Protein AF-A0A932ZTG2-F1 (afdb_monomer_lite)

Secondary structure (DSSP, 8-state):
-HHHHHHHHHTT---EEEE-TTTS-HHHHHHSSEEEEHHHHHS-S-------TTS-HHHHHHHHHHHHHHHHHHHTT-SSEEHHHHHHHHHHH-TT--GGGGT-SSHHHHHHHHHHTTSEEEEE-TTT--EEEEEES-------------PPP-----------------------------

Sequence (182 aa):
FSPLVSKLKENGKHVIGLGMKDSTSELLVSNCDEFIFYEDLEAPEAAHPRISSDLPKQKREAFGLLLDSLDALQRENVGILWSSIVKETMKRKRPSFTERGHGYRTFSDLLEDAQRGGLVSLRKDERSGSYIVTGLGGGRANGEGGNGREAPAVPPVHSAPAARRRSRRKASVKSKASAPEE

Structure (mmCIF, N/CA/C/O backbone):
data_AF-A0A932ZTG2-F1
#
_entry.id   AF-A0A932ZTG2-F1
#
loop_
_atom_site.group_PDB
_atom_site.id
_atom_site.type_symbol
_atom_site.label_atom_id
_atom_site.label_alt_id
_atom_site.label_comp_id
_atom_site.label_asym_id
_atom_site.label_entity_id
_atom_site.label_seq_id
_atom_site.pdbx_PDB_ins_code
_atom_site.Cartn_x
_atom_site.Cartn_y
_atom_site.Cartn_z
_atom_site.occupancy
_atom_site.B_iso_or_equiv
_atom_site.auth_seq_id
_atom_site.auth_comp_id
_atom_site.auth_asym_id
_atom_site.auth_atom_id
_atom_site.pdbx_PDB_model_num
ATOM 1 N N . PHE A 1 1 ? -19.433 8.177 23.770 1.00 74.81 1 PHE A N 1
ATOM 2 C CA . PHE A 1 1 ? -19.325 7.667 22.386 1.00 74.81 1 PHE A CA 1
ATOM 3 C C . PHE A 1 1 ? -19.338 6.138 22.335 1.00 74.81 1 PHE A C 1
ATOM 5 O O . PHE A 1 1 ? -20.079 5.599 21.524 1.00 74.81 1 PHE A O 1
ATOM 12 N N . SER A 1 2 ? -18.633 5.428 23.226 1.00 83.94 2 SER A N 1
ATOM 13 C CA . SER A 1 2 ? -18.585 3.954 23.226 1.00 83.94 2 SER A CA 1
ATOM 14 C C . SER A 1 2 ? -19.956 3.259 23.286 1.00 83.94 2 SER A C 1
ATOM 16 O O . SER A 1 2 ? -20.176 2.380 22.460 1.00 83.94 2 SER A O 1
ATOM 18 N N . PRO A 1 3 ? -20.926 3.684 24.128 1.00 88.06 3 PRO A N 1
ATOM 19 C CA . PRO A 1 3 ? -22.253 3.054 24.158 1.00 88.06 3 PRO A CA 1
ATOM 20 C C . PRO A 1 3 ? -23.037 3.204 22.846 1.00 88.06 3 PRO A C 1
ATOM 22 O O . PRO A 1 3 ? -23.764 2.299 22.452 1.00 88.06 3 PRO A O 1
ATOM 25 N N . LEU A 1 4 ? -22.863 4.332 22.148 1.00 89.69 4 LEU A N 1
ATOM 26 C CA . LEU A 1 4 ? -23.515 4.592 20.862 1.00 89.69 4 LEU A CA 1
ATOM 27 C C . LEU A 1 4 ? -22.953 3.669 19.777 1.00 89.69 4 LEU A C 1
ATOM 29 O O . LEU A 1 4 ? -23.712 3.012 19.073 1.00 89.69 4 LEU A O 1
ATOM 33 N N . VAL A 1 5 ? -21.624 3.596 19.677 1.00 89.81 5 VAL A N 1
ATOM 34 C CA . VAL A 1 5 ? -20.932 2.749 18.698 1.00 89.81 5 VAL A CA 1
ATOM 35 C C . VAL A 1 5 ? -21.247 1.275 18.943 1.00 89.81 5 VAL A C 1
ATOM 37 O O . VAL A 1 5 ? -21.619 0.573 18.009 1.00 89.81 5 VAL A O 1
ATOM 40 N N . SER A 1 6 ? -21.205 0.821 20.199 1.00 89.31 6 SER A N 1
ATOM 41 C CA . SER A 1 6 ? -21.585 -0.549 20.557 1.00 89.31 6 SER A CA 1
ATOM 42 C C . SER A 1 6 ? -23.023 -0.865 20.144 1.00 89.31 6 SER A C 1
ATOM 44 O O . SER A 1 6 ? -23.268 -1.910 19.547 1.00 89.31 6 SER A O 1
ATOM 46 N N . LYS A 1 7 ? -23.966 0.062 20.356 1.00 91.56 7 LYS A N 1
ATOM 47 C CA . LYS A 1 7 ? -25.362 -0.136 19.948 1.00 91.56 7 LYS A CA 1
ATOM 48 C C . LYS A 1 7 ? -25.543 -0.180 18.429 1.00 91.56 7 LYS A C 1
ATOM 50 O O . LYS A 1 7 ? -26.354 -0.954 17.928 1.00 91.56 7 LYS A O 1
ATOM 55 N N . LEU A 1 8 ? -24.794 0.633 17.685 1.00 92.69 8 LEU A N 1
ATOM 56 C CA . LEU A 1 8 ? -24.798 0.599 16.221 1.00 92.69 8 LEU A CA 1
ATOM 57 C C . LEU A 1 8 ? -24.271 -0.744 15.697 1.00 92.69 8 LEU A C 1
ATOM 59 O O . LEU A 1 8 ? -24.901 -1.337 14.820 1.00 92.69 8 LEU A O 1
ATOM 63 N N . LYS A 1 9 ? -23.193 -1.260 16.293 1.00 88.69 9 LYS A N 1
ATOM 64 C CA . LYS A 1 9 ? -22.608 -2.563 15.945 1.00 88.69 9 LYS A CA 1
ATOM 65 C C . LYS A 1 9 ? -23.538 -3.729 16.275 1.00 88.69 9 LYS A C 1
ATOM 67 O O . LYS A 1 9 ? -23.714 -4.614 15.444 1.00 88.69 9 LYS A O 1
ATOM 72 N N . GLU A 1 10 ? -24.203 -3.699 17.432 1.00 91.69 10 GLU A N 1
ATOM 73 C CA . GLU A 1 10 ? -25.237 -4.682 17.802 1.00 91.69 10 GLU A CA 1
ATOM 74 C C . GLU A 1 10 ? -26.396 -4.727 16.795 1.00 91.69 10 GLU A C 1
ATOM 76 O O . GLU A 1 10 ? -26.956 -5.788 16.538 1.00 91.69 10 GLU A O 1
ATOM 81 N N . ASN A 1 11 ? -26.726 -3.590 16.180 1.00 93.94 11 ASN A N 1
ATOM 82 C CA . ASN A 1 11 ? -27.746 -3.491 15.134 1.00 93.94 11 ASN A CA 1
ATOM 83 C C . ASN A 1 11 ? -27.218 -3.850 13.729 1.00 93.94 11 ASN A C 1
ATOM 85 O O . ASN A 1 11 ? -27.886 -3.570 12.729 1.00 93.94 11 ASN A O 1
ATOM 89 N N . GLY A 1 12 ? -26.010 -4.413 13.631 1.00 90.25 12 GLY A N 1
ATOM 90 C CA . GLY A 1 12 ? -25.377 -4.794 12.369 1.00 90.25 12 GLY A CA 1
ATOM 91 C C . GLY A 1 12 ? -24.994 -3.607 11.483 1.00 90.25 12 GLY A C 1
ATOM 92 O O . GLY A 1 12 ? -24.935 -3.751 10.262 1.00 90.25 12 GLY A O 1
ATOM 93 N N . LYS A 1 13 ? -24.790 -2.413 12.056 1.00 92.62 13 LYS A N 1
ATOM 94 C CA . LYS A 1 13 ? -24.306 -1.244 11.310 1.00 92.62 13 LYS A CA 1
ATOM 95 C C . LYS A 1 13 ? -22.783 -1.206 11.330 1.00 92.62 13 LYS A C 1
ATOM 97 O O . LYS A 1 13 ? -22.177 -1.385 12.380 1.00 92.62 13 LYS A O 1
ATOM 102 N N . HIS A 1 14 ? -22.200 -0.925 10.168 1.00 91.62 14 HIS A N 1
ATOM 103 C CA . HIS A 1 14 ? -20.773 -0.659 10.017 1.00 91.62 14 HIS A CA 1
ATOM 104 C C . HIS A 1 14 ? -20.489 0.775 10.477 1.00 91.62 14 HIS A C 1
ATOM 106 O O . HIS A 1 14 ? -21.093 1.718 9.955 1.00 91.62 14 HIS A O 1
ATOM 112 N N . VAL A 1 15 ? -19.601 0.948 11.455 1.00 91.44 15 VAL A N 1
ATOM 113 C CA . VAL A 1 15 ? -19.260 2.257 12.024 1.00 91.44 15 VAL A CA 1
ATOM 114 C C . VAL A 1 15 ? -17.888 2.717 11.534 1.00 91.44 15 VAL A C 1
ATOM 116 O O . VAL A 1 15 ? -16.866 2.143 11.908 1.00 91.44 15 VAL A O 1
ATOM 119 N N . ILE A 1 16 ? -17.879 3.793 10.744 1.00 91.44 16 ILE A N 1
ATOM 120 C CA . ILE A 1 16 ? -16.665 4.470 10.270 1.00 91.44 16 ILE A CA 1
ATOM 121 C C . ILE A 1 16 ? -16.475 5.757 11.082 1.00 91.44 16 ILE A C 1
ATOM 123 O O . ILE A 1 16 ? -17.363 6.612 11.112 1.00 91.44 16 ILE A O 1
ATOM 127 N N . GLY A 1 17 ? -15.337 5.884 11.760 1.00 90.06 17 GLY A N 1
ATOM 128 C CA . GLY A 1 17 ? -14.943 7.080 12.503 1.00 90.06 17 GLY A CA 1
ATOM 129 C C . GLY A 1 17 ? -14.042 8.002 11.681 1.00 90.06 17 GLY A C 1
ATOM 130 O O . GLY A 1 17 ? -13.194 7.537 10.925 1.00 90.06 17 GLY A O 1
ATOM 131 N N . LEU A 1 18 ? -14.223 9.310 11.852 1.00 90.19 18 LEU A N 1
ATOM 132 C CA . LEU A 1 18 ? -13.398 10.357 11.247 1.00 90.19 18 LEU A CA 1
ATOM 133 C C . LEU A 1 18 ? -12.916 11.301 12.352 1.00 90.19 18 LEU A C 1
ATOM 135 O O . LEU A 1 18 ? -13.722 11.721 13.186 1.00 90.19 18 LEU A O 1
ATOM 139 N N . GLY A 1 19 ? -11.628 11.639 12.380 1.00 90.81 19 GLY A N 1
ATOM 140 C CA . GLY A 1 19 ? -11.067 12.511 13.417 1.00 90.81 19 GLY A CA 1
ATOM 141 C C . GLY A 1 19 ? -9.614 12.901 13.170 1.00 90.81 19 GLY A C 1
ATOM 142 O O . GLY A 1 19 ? -9.008 12.463 12.205 1.00 90.81 19 GLY A O 1
ATOM 143 N N . MET A 1 20 ? -9.048 13.747 14.027 1.00 88.81 20 MET A N 1
ATOM 144 C CA . MET A 1 20 ? -7.612 14.082 13.997 1.00 88.81 20 MET A CA 1
ATOM 145 C C . MET A 1 20 ? -6.838 13.145 14.929 1.00 88.81 20 MET A C 1
ATOM 147 O O . MET A 1 20 ? -7.394 12.755 15.965 1.00 88.81 20 MET A O 1
ATOM 151 N N . LYS A 1 21 ? -5.585 12.791 14.611 1.00 85.31 21 LYS A N 1
ATOM 152 C CA . LYS A 1 21 ? -4.773 11.871 15.445 1.00 85.31 21 LYS A CA 1
ATOM 153 C C . LYS A 1 21 ? -4.586 12.395 16.864 1.00 85.31 21 LYS A C 1
ATOM 155 O O . LYS A 1 21 ? -4.794 11.656 17.820 1.00 85.31 21 LYS A O 1
ATOM 160 N N . ASP A 1 22 ? -4.314 13.688 16.998 1.00 86.62 22 ASP A N 1
ATOM 161 C CA . ASP A 1 22 ? -4.022 14.309 18.296 1.00 86.62 22 ASP A CA 1
ATOM 162 C C . ASP A 1 22 ? -5.280 14.627 19.120 1.00 86.62 22 ASP A C 1
ATOM 164 O O . ASP A 1 22 ? -5.201 14.861 20.324 1.00 86.62 22 ASP A O 1
ATOM 168 N N . SER A 1 23 ? -6.457 14.655 18.485 1.00 88.50 23 SER A N 1
ATOM 169 C CA . SER A 1 23 ? -7.723 15.049 19.130 1.00 88.50 23 SER A CA 1
ATOM 170 C C . SER A 1 23 ? -8.708 13.897 19.336 1.00 88.50 23 SER A C 1
ATOM 172 O O . SER A 1 23 ? -9.797 14.109 19.870 1.00 88.50 23 SER A O 1
ATOM 174 N N . THR A 1 24 ? -8.351 12.675 18.932 1.00 88.75 24 THR A N 1
ATOM 175 C CA . THR A 1 24 ? -9.224 11.498 19.042 1.00 88.75 24 THR A CA 1
ATOM 176 C C . THR A 1 24 ? -8.686 10.517 20.084 1.00 88.75 24 THR A C 1
ATOM 178 O O . THR A 1 24 ? -7.515 10.165 20.077 1.00 88.75 24 THR A O 1
ATOM 181 N N . SER A 1 25 ? -9.556 10.021 20.971 1.00 88.88 25 SER A N 1
ATOM 182 C CA . SER A 1 25 ? -9.200 8.975 21.943 1.00 88.88 25 SER A CA 1
ATOM 183 C C . SER A 1 25 ? -9.025 7.601 21.281 1.00 88.88 25 SER A C 1
ATOM 185 O O . SER A 1 25 ? -9.899 7.165 20.529 1.00 88.88 25 SER A O 1
ATOM 187 N N . GLU A 1 26 ? -7.978 6.857 21.657 1.00 86.31 26 GLU A N 1
ATOM 188 C CA . GLU A 1 26 ? -7.757 5.463 21.222 1.00 86.31 26 GLU A CA 1
ATOM 189 C C . GLU A 1 26 ? -8.939 4.533 21.539 1.00 86.31 26 GLU A C 1
ATOM 191 O O . GLU A 1 26 ? -9.213 3.591 20.793 1.00 86.31 26 GLU A O 1
ATOM 196 N N . LEU A 1 27 ? -9.687 4.814 22.613 1.00 86.38 27 LEU A N 1
ATOM 197 C CA . LEU A 1 27 ? -10.885 4.054 22.977 1.00 86.38 27 LEU A CA 1
ATOM 198 C C . LEU A 1 27 ? -12.013 4.221 21.953 1.00 86.38 27 LEU A C 1
ATOM 200 O O . LEU A 1 27 ? -12.814 3.308 21.777 1.00 86.38 27 LEU A O 1
ATOM 204 N N . LEU A 1 28 ? -12.101 5.377 21.287 1.00 87.56 28 LEU A N 1
ATOM 205 C CA . LEU A 1 28 ? -13.060 5.596 20.205 1.00 87.56 28 LEU A CA 1
ATOM 206 C C . LEU A 1 28 ? -12.604 4.868 18.941 1.00 87.56 28 LEU A C 1
ATOM 208 O O . LEU A 1 28 ? -13.401 4.154 18.338 1.00 87.56 28 LEU A O 1
ATOM 212 N N . VAL A 1 29 ? -11.322 5.008 18.594 1.00 89.00 29 VAL A N 1
ATOM 213 C CA . VAL A 1 29 ? -10.704 4.345 17.435 1.00 89.00 29 VAL A CA 1
ATOM 214 C C . VAL A 1 29 ? -10.893 2.830 17.518 1.00 89.00 29 VAL A C 1
ATOM 216 O O . VAL A 1 29 ? -11.343 2.218 16.557 1.00 89.00 29 VAL A O 1
ATOM 219 N N . SER A 1 30 ? -10.641 2.243 18.691 1.00 86.69 30 SER A N 1
ATOM 220 C CA . SER A 1 30 ? -10.758 0.797 18.928 1.00 86.69 30 SER A CA 1
ATOM 221 C C . SER A 1 30 ? -12.200 0.281 18.897 1.00 86.69 30 SER A C 1
ATOM 223 O O . SER A 1 30 ? -12.424 -0.906 18.670 1.00 86.69 30 SER A O 1
ATOM 225 N N . ASN A 1 31 ? -13.186 1.146 19.157 1.00 88.81 31 ASN A N 1
ATOM 226 C CA . ASN A 1 31 ? -14.596 0.755 19.152 1.00 88.81 31 ASN A CA 1
ATOM 227 C C . ASN A 1 31 ? -15.210 0.769 17.742 1.00 88.81 31 ASN A C 1
ATOM 229 O O . ASN A 1 31 ? -16.174 0.033 17.501 1.00 88.81 31 ASN A O 1
ATOM 233 N N . CYS A 1 32 ? -14.680 1.595 16.835 1.00 89.88 32 CYS A N 1
ATOM 234 C CA . CYS A 1 32 ? -15.106 1.670 15.436 1.00 89.88 32 CYS A CA 1
ATOM 235 C C . CYS A 1 32 ? -14.637 0.449 14.630 1.00 89.88 32 CYS A C 1
ATOM 237 O O . CYS A 1 32 ? -13.723 -0.266 15.034 1.00 89.88 32 CYS A O 1
ATOM 239 N N . ASP A 1 33 ? -15.283 0.196 13.493 1.00 89.38 33 ASP A N 1
ATOM 240 C CA . ASP A 1 33 ? -14.860 -0.859 12.560 1.00 89.38 33 ASP A CA 1
ATOM 241 C C . ASP A 1 33 ? -13.750 -0.353 11.631 1.00 89.38 33 ASP A C 1
ATOM 243 O O . ASP A 1 33 ? -12.803 -1.072 11.320 1.00 89.38 33 ASP A O 1
ATOM 247 N N . GLU A 1 34 ? -13.831 0.922 11.258 1.00 87.25 34 GLU A N 1
ATOM 248 C CA . GLU A 1 34 ? -12.800 1.638 10.522 1.00 87.25 34 GLU A CA 1
ATOM 249 C C . GLU A 1 34 ? -12.643 3.046 11.104 1.00 87.25 34 GLU A C 1
ATOM 251 O O . GLU A 1 34 ? -13.622 3.667 11.523 1.00 87.25 34 GLU A O 1
ATOM 256 N N . PHE A 1 35 ? -11.415 3.564 11.133 1.00 89.94 35 PHE A N 1
ATOM 257 C CA . PHE A 1 35 ? -11.142 4.941 11.531 1.00 89.94 35 PHE A CA 1
ATOM 258 C C . PHE A 1 35 ? -10.193 5.593 10.525 1.00 89.94 35 PHE A C 1
ATOM 260 O O . PHE A 1 35 ? -9.142 5.034 10.208 1.00 89.94 35 PHE A O 1
ATOM 267 N N . ILE A 1 36 ? -10.571 6.760 10.010 1.00 87.31 36 ILE A N 1
ATOM 268 C CA . ILE A 1 36 ? -9.795 7.521 9.030 1.00 87.31 36 ILE A CA 1
ATOM 269 C C . ILE A 1 36 ? -9.430 8.863 9.657 1.00 87.31 36 ILE A C 1
ATOM 271 O O . ILE A 1 36 ? -10.292 9.560 10.197 1.00 87.31 36 ILE A O 1
ATOM 275 N N . PHE A 1 37 ? -8.152 9.228 9.584 1.00 90.31 37 PHE A N 1
ATOM 276 C CA . PHE A 1 37 ? -7.691 10.498 10.118 1.00 90.31 37 PHE A CA 1
ATOM 277 C C . PHE A 1 37 ? -7.728 11.606 9.065 1.00 90.31 37 PHE A C 1
ATOM 279 O O . PHE A 1 37 ? -7.416 11.356 7.903 1.00 90.31 37 PHE A O 1
ATOM 286 N N . TYR A 1 38 ? -8.078 12.833 9.463 1.00 84.25 38 TYR A N 1
ATOM 287 C CA . TYR A 1 38 ? -8.082 13.981 8.545 1.00 84.25 38 TYR A CA 1
ATOM 288 C C . TYR A 1 38 ? -6.697 14.238 7.943 1.00 84.25 38 TYR A C 1
ATOM 290 O O . TYR A 1 38 ? -6.599 14.524 6.753 1.00 84.25 38 TYR A O 1
ATOM 298 N N . GLU A 1 39 ? -5.624 14.026 8.710 1.00 79.50 39 GLU A N 1
ATOM 299 C CA . GLU A 1 39 ? -4.261 14.199 8.193 1.00 79.50 39 GLU A CA 1
ATOM 300 C C . GLU A 1 39 ? -3.921 13.195 7.073 1.00 79.50 39 GLU A C 1
ATOM 302 O O . GLU A 1 39 ? -3.102 13.492 6.206 1.00 79.50 39 GLU A O 1
ATOM 307 N N . ASP A 1 40 ? -4.572 12.023 7.050 1.00 73.75 40 ASP A N 1
ATOM 308 C CA . ASP A 1 40 ? -4.395 11.025 5.986 1.00 73.75 40 ASP A CA 1
ATOM 309 C C . ASP A 1 40 ? -5.178 11.397 4.705 1.00 73.75 40 ASP A C 1
ATOM 311 O O . ASP A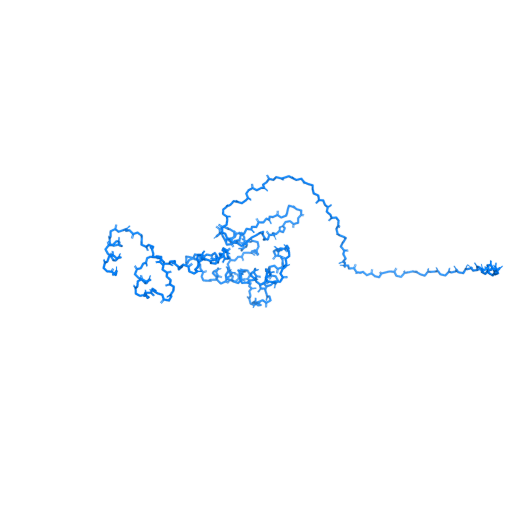 1 40 ? -4.893 10.854 3.639 1.00 73.75 40 ASP A O 1
ATOM 315 N N . LEU A 1 41 ? -6.160 12.306 4.801 1.00 70.19 41 LEU A N 1
ATOM 316 C CA . LEU A 1 41 ? -6.969 12.803 3.677 1.00 70.19 41 LEU A CA 1
ATOM 317 C C . LEU A 1 41 ? -6.374 14.066 3.034 1.00 70.19 41 LEU A C 1
ATOM 319 O O . LEU A 1 41 ? -6.576 14.297 1.844 1.00 70.19 41 LEU A O 1
ATOM 323 N N . GLU A 1 42 ? -5.674 14.892 3.818 1.00 55.41 42 GLU A N 1
ATOM 324 C CA . GLU A 1 42 ? -5.061 16.153 3.366 1.00 55.41 42 GLU A CA 1
ATOM 325 C C . GLU A 1 42 ? -3.680 15.967 2.728 1.00 55.41 42 GLU A C 1
ATOM 327 O O . GLU A 1 42 ? -3.206 16.851 2.009 1.00 55.41 42 GLU A O 1
ATOM 332 N N . ALA A 1 43 ? -3.036 14.814 2.933 1.00 53.88 43 ALA A N 1
ATOM 333 C CA . ALA A 1 43 ? -1.922 14.418 2.088 1.00 53.88 43 ALA A CA 1
ATOM 334 C C . ALA A 1 43 ? -2.470 14.202 0.664 1.00 53.88 43 ALA A C 1
ATOM 336 O O . ALA A 1 43 ? -3.329 13.336 0.489 1.00 53.88 43 ALA A O 1
ATOM 337 N N . PRO A 1 44 ? -2.019 14.962 -0.356 1.00 43.84 44 PRO A N 1
ATOM 338 C CA . PRO A 1 44 ? -2.496 14.808 -1.723 1.00 43.84 44 PRO A CA 1
ATOM 339 C C . PRO A 1 44 ? -2.083 13.431 -2.233 1.00 43.84 44 PRO A C 1
ATOM 341 O O . PRO A 1 44 ? -0.969 13.259 -2.708 1.00 43.84 44 PRO A O 1
ATOM 344 N N . GLU A 1 45 ? -2.957 12.446 -2.047 1.00 46.06 45 GLU A N 1
ATOM 345 C CA . GLU A 1 45 ? -3.013 11.154 -2.726 1.00 46.06 45 GLU A CA 1
ATOM 346 C C . GLU A 1 45 ? -1.652 10.513 -3.067 1.00 46.06 45 GLU A C 1
ATOM 348 O O . GLU A 1 45 ? -1.485 9.866 -4.095 1.00 46.06 45 GLU A O 1
ATOM 353 N N . ALA A 1 46 ? -0.688 10.574 -2.142 1.00 42.81 46 ALA A N 1
ATOM 354 C CA . ALA A 1 46 ? 0.314 9.526 -1.986 1.00 42.81 46 ALA A CA 1
ATOM 355 C C . ALA A 1 46 ? -0.368 8.390 -1.217 1.00 42.81 46 ALA A C 1
ATOM 357 O O . ALA A 1 46 ? -0.028 8.059 -0.082 1.00 42.81 46 ALA A O 1
ATOM 358 N N . ALA A 1 47 ? -1.436 7.879 -1.826 1.00 46.19 47 ALA A N 1
ATOM 359 C CA . ALA A 1 47 ? -2.245 6.789 -1.349 1.00 46.19 47 ALA A CA 1
ATOM 360 C C . ALA A 1 47 ? -1.322 5.602 -1.111 1.00 46.19 47 ALA A C 1
ATOM 362 O O . ALA A 1 47 ? -0.940 4.903 -2.044 1.00 46.19 47 ALA A O 1
ATOM 363 N N . HIS A 1 48 ? -0.945 5.381 0.149 1.00 46.31 48 HIS A N 1
ATOM 364 C CA . HIS A 1 48 ? -0.464 4.083 0.572 1.00 46.31 48 HIS A CA 1
ATOM 365 C C . HIS A 1 48 ? -1.636 3.138 0.369 1.00 46.31 48 HIS A C 1
ATOM 367 O O . HIS A 1 48 ? -2.619 3.188 1.118 1.00 46.31 48 HIS A O 1
ATOM 373 N N . PRO A 1 49 ? -1.586 2.315 -0.678 1.00 53.78 49 PRO A N 1
ATOM 374 C CA . PRO A 1 49 ? -2.714 1.491 -0.996 1.00 53.78 49 PRO A CA 1
ATOM 375 C C . PRO A 1 49 ? -2.805 0.459 0.126 1.00 53.78 49 PRO A C 1
ATOM 377 O O . PRO A 1 49 ? -1.838 -0.245 0.433 1.00 53.78 49 PRO A O 1
ATOM 380 N N . ARG A 1 50 ? -3.933 0.472 0.842 1.00 55.44 50 ARG A N 1
ATOM 381 C CA . ARG A 1 50 ? -4.104 -0.332 2.051 1.00 55.44 50 ARG A CA 1
ATOM 382 C C . ARG A 1 50 ? -4.010 -1.799 1.660 1.00 55.44 50 ARG A C 1
ATOM 384 O O . ARG A 1 50 ? -4.914 -2.350 1.038 1.00 55.44 50 ARG A O 1
ATOM 391 N N . ILE A 1 51 ? -2.887 -2.421 2.007 1.00 61.53 51 ILE A N 1
ATOM 392 C CA . ILE A 1 51 ? -2.673 -3.843 1.771 1.00 61.53 51 ILE A CA 1
ATOM 393 C C . ILE A 1 51 ? -3.711 -4.577 2.618 1.00 61.53 51 ILE A C 1
ATOM 395 O O . ILE A 1 51 ? -3.672 -4.480 3.846 1.00 61.53 51 ILE A O 1
ATOM 399 N N . SER A 1 52 ? -4.648 -5.277 1.978 1.00 58.06 52 SER A N 1
ATOM 400 C CA . SER A 1 52 ? -5.718 -5.966 2.696 1.00 58.06 52 SER A CA 1
ATOM 401 C C . SER A 1 52 ? -5.138 -6.921 3.747 1.00 58.06 52 SER A C 1
ATOM 403 O O . SER A 1 52 ? -4.193 -7.683 3.505 1.00 58.06 52 SER A O 1
ATOM 405 N N . SER A 1 53 ? -5.683 -6.852 4.959 1.00 57.06 53 SER A N 1
ATOM 406 C CA . SER A 1 53 ? -5.259 -7.654 6.111 1.00 57.06 53 SER A CA 1
ATOM 407 C C . SER A 1 53 ? -5.529 -9.155 5.931 1.00 57.06 53 SER A C 1
ATOM 409 O O . SER A 1 53 ? -4.927 -9.957 6.644 1.00 57.06 53 SER A O 1
ATOM 411 N N . ASP A 1 54 ? -6.340 -9.538 4.943 1.00 59.72 54 ASP A N 1
ATOM 412 C CA . ASP A 1 54 ? -6.610 -10.927 4.546 1.00 59.72 54 ASP A CA 1
ATOM 413 C C . ASP A 1 54 ? -5.477 -11.584 3.736 1.00 59.72 54 ASP A C 1
ATOM 415 O O . ASP A 1 54 ? -5.478 -12.796 3.515 1.00 59.72 54 ASP A O 1
ATOM 419 N N . LEU A 1 55 ? -4.475 -10.818 3.291 1.00 67.44 55 LEU A N 1
ATOM 420 C CA . LEU A 1 55 ? -3.329 -11.378 2.575 1.00 67.44 55 LEU A CA 1
ATOM 421 C C . LEU A 1 55 ? -2.360 -12.095 3.533 1.00 67.44 55 LEU A C 1
ATOM 423 O O . LEU A 1 55 ? -2.054 -11.564 4.611 1.00 67.44 55 LEU A O 1
ATOM 427 N N . PRO A 1 56 ? -1.787 -13.247 3.125 1.00 76.19 56 PRO A N 1
ATOM 428 C CA . PRO A 1 56 ? -0.762 -13.935 3.901 1.00 76.19 56 PRO A CA 1
ATOM 429 C C . PRO A 1 56 ? 0.428 -13.006 4.167 1.00 76.19 56 PRO A C 1
ATOM 431 O O . PRO A 1 56 ? 0.834 -12.231 3.296 1.00 76.19 56 PRO A O 1
ATOM 434 N N . LYS A 1 57 ? 1.017 -13.108 5.367 1.00 77.50 57 LYS A N 1
ATOM 435 C CA . LYS A 1 57 ? 2.092 -12.218 5.853 1.00 77.50 57 LYS A CA 1
ATOM 436 C C . LYS A 1 57 ? 3.225 -12.031 4.833 1.00 77.50 57 LYS A C 1
ATOM 438 O O . LYS A 1 57 ? 3.687 -10.917 4.618 1.00 77.50 57 LYS A O 1
ATOM 443 N N . GLN A 1 58 ? 3.598 -13.107 4.144 1.00 80.06 58 GLN A N 1
ATOM 444 C CA . GLN A 1 58 ? 4.633 -13.116 3.107 1.00 80.06 58 GLN A CA 1
ATOM 445 C C . GLN A 1 58 ? 4.296 -12.205 1.916 1.00 80.06 58 GLN A C 1
ATOM 447 O O . GLN A 1 58 ? 5.171 -11.488 1.435 1.00 80.06 58 GLN A O 1
ATOM 452 N N . LYS A 1 59 ? 3.036 -12.183 1.459 1.00 81.25 59 LYS A N 1
ATOM 453 C CA . LYS A 1 59 ? 2.590 -11.287 0.380 1.00 81.25 59 LYS A CA 1
ATOM 454 C C . LYS A 1 59 ? 2.548 -9.836 0.843 1.00 81.25 59 LYS A C 1
ATOM 456 O O . LYS A 1 59 ? 2.952 -8.950 0.099 1.00 81.25 59 LYS A O 1
ATOM 461 N N . ARG A 1 60 ? 2.118 -9.598 2.085 1.00 80.81 60 ARG A N 1
ATOM 462 C CA . ARG A 1 60 ? 2.086 -8.256 2.683 1.00 80.81 60 ARG A CA 1
ATOM 463 C C . ARG A 1 60 ? 3.478 -7.635 2.761 1.00 80.81 60 ARG A C 1
ATOM 465 O O . ARG A 1 60 ? 3.652 -6.484 2.379 1.00 80.81 60 ARG A O 1
ATOM 472 N N . GLU A 1 61 ? 4.474 -8.410 3.184 1.00 83.38 61 GLU A N 1
ATOM 473 C CA . GLU A 1 61 ? 5.872 -7.966 3.200 1.00 83.38 61 GLU A CA 1
ATOM 474 C C . GLU A 1 61 ? 6.401 -7.650 1.794 1.00 83.38 61 GLU A C 1
ATOM 476 O O . GLU A 1 61 ? 7.142 -6.683 1.624 1.00 83.38 61 GLU A O 1
ATOM 481 N N . ALA A 1 62 ? 5.999 -8.429 0.787 1.00 86.31 62 ALA A N 1
ATOM 482 C CA . ALA A 1 62 ? 6.389 -8.202 -0.601 1.00 86.31 62 ALA A CA 1
ATOM 483 C C . ALA A 1 62 ? 5.780 -6.912 -1.172 1.00 86.31 62 ALA A C 1
ATOM 485 O O . ALA A 1 62 ? 6.482 -6.138 -1.822 1.00 86.31 62 ALA A O 1
ATOM 486 N N . PHE A 1 63 ? 4.498 -6.658 -0.892 1.00 85.75 63 PHE A N 1
ATOM 487 C CA . PHE A 1 63 ? 3.818 -5.428 -1.298 1.00 85.75 63 PHE A CA 1
ATOM 488 C C . PHE A 1 63 ? 4.375 -4.197 -0.586 1.00 85.75 63 PHE A C 1
ATOM 490 O O . PHE A 1 63 ? 4.624 -3.193 -1.244 1.00 85.75 63 PHE A O 1
ATOM 497 N N . GLY A 1 64 ? 4.647 -4.285 0.719 1.00 85.25 64 GLY A N 1
ATOM 498 C CA . GLY A 1 64 ? 5.300 -3.199 1.454 1.00 85.25 64 GLY A CA 1
ATOM 499 C C . GLY A 1 64 ? 6.660 -2.845 0.851 1.00 85.25 64 GLY A C 1
ATOM 500 O O . GLY A 1 64 ? 6.915 -1.689 0.532 1.00 85.25 64 GLY A O 1
ATOM 501 N N . LEU A 1 65 ? 7.494 -3.854 0.573 1.00 88.00 65 LEU A N 1
ATOM 502 C CA . LEU A 1 65 ? 8.794 -3.638 -0.066 1.00 88.00 65 LEU A CA 1
ATOM 503 C C . LEU A 1 65 ? 8.671 -3.014 -1.465 1.00 88.00 65 LEU A C 1
ATOM 505 O O . LEU A 1 65 ? 9.515 -2.204 -1.854 1.00 88.00 65 LEU A O 1
ATOM 509 N N . LEU A 1 66 ? 7.653 -3.404 -2.232 1.00 88.31 66 LEU A N 1
ATOM 510 C CA . LEU A 1 66 ? 7.390 -2.843 -3.554 1.00 88.31 66 LEU A CA 1
ATOM 511 C C . LEU A 1 66 ? 7.030 -1.358 -3.458 1.00 88.31 66 LEU A C 1
ATOM 513 O O . LEU A 1 66 ? 7.626 -0.555 -4.172 1.00 88.31 66 LEU A O 1
ATOM 517 N N . LEU A 1 67 ? 6.126 -0.987 -2.551 1.00 86.44 67 LEU A N 1
ATOM 518 C CA . LEU A 1 67 ? 5.725 0.406 -2.338 1.00 86.44 67 LEU A CA 1
ATOM 519 C C . LEU A 1 67 ? 6.904 1.257 -1.872 1.00 86.44 67 LEU A C 1
ATOM 521 O O . LEU A 1 67 ? 7.172 2.301 -2.459 1.00 86.44 67 LEU A O 1
ATOM 525 N N . ASP A 1 68 ? 7.678 0.756 -0.910 1.00 86.88 68 ASP A N 1
ATOM 526 C CA . ASP A 1 68 ? 8.896 1.419 -0.446 1.00 86.88 68 ASP A CA 1
ATOM 527 C C . ASP A 1 68 ? 9.891 1.635 -1.592 1.00 86.88 68 ASP A C 1
ATOM 529 O O . ASP A 1 68 ? 10.617 2.631 -1.633 1.00 86.88 68 ASP A O 1
ATOM 533 N N . SER A 1 69 ? 10.006 0.667 -2.499 1.00 88.50 69 SER A N 1
ATOM 534 C CA . SER A 1 69 ? 10.931 0.749 -3.633 1.00 88.50 69 SER A CA 1
ATOM 535 C C . SER A 1 69 ? 10.450 1.741 -4.686 1.00 88.50 69 SER A C 1
ATOM 537 O O . SER A 1 69 ? 11.273 2.438 -5.272 1.00 88.50 69 SER A O 1
ATOM 539 N N . LEU A 1 70 ? 9.139 1.837 -4.902 1.00 85.94 70 LEU A N 1
ATOM 540 C CA . LEU A 1 70 ? 8.544 2.817 -5.806 1.00 85.94 70 LEU A CA 1
ATOM 541 C C . LEU A 1 70 ? 8.656 4.241 -5.253 1.00 85.94 70 LEU A C 1
ATOM 543 O O . LEU A 1 70 ? 9.058 5.125 -6.002 1.00 85.94 70 LEU A O 1
ATOM 547 N N . ASP A 1 71 ? 8.421 4.445 -3.955 1.00 84.38 71 ASP A N 1
ATOM 548 C CA . ASP A 1 71 ? 8.633 5.740 -3.289 1.00 84.38 71 ASP A CA 1
ATOM 549 C C . ASP A 1 71 ? 10.095 6.200 -3.417 1.00 84.38 71 ASP A C 1
ATOM 551 O O . ASP A 1 71 ? 10.378 7.343 -3.771 1.00 84.38 71 ASP A O 1
ATOM 555 N N . ALA A 1 72 ? 11.050 5.283 -3.223 1.00 86.12 72 ALA A N 1
ATOM 556 C CA . ALA A 1 72 ? 12.467 5.592 -3.409 1.00 86.12 72 ALA A CA 1
ATOM 557 C C . ALA A 1 72 ? 12.787 6.020 -4.851 1.00 86.12 72 ALA A C 1
ATOM 559 O O . ALA A 1 72 ? 13.481 7.012 -5.053 1.00 86.12 72 ALA A O 1
ATOM 560 N N . LEU A 1 73 ? 12.249 5.312 -5.847 1.00 86.25 73 LEU A N 1
ATOM 561 C CA . LEU A 1 73 ? 12.467 5.640 -7.259 1.00 86.25 73 LEU A CA 1
ATOM 562 C C . LEU A 1 73 ? 11.810 6.963 -7.673 1.00 86.25 73 LEU A C 1
ATOM 564 O O . LEU A 1 73 ? 12.350 7.678 -8.517 1.00 86.25 73 LEU A O 1
ATOM 568 N N . GLN A 1 74 ? 10.671 7.311 -7.072 1.00 81.81 74 GLN A N 1
ATOM 569 C CA . GLN A 1 74 ? 10.029 8.607 -7.285 1.00 81.81 74 GLN A CA 1
ATOM 570 C C . GLN A 1 74 ? 10.862 9.756 -6.717 1.00 81.81 74 GLN A C 1
ATOM 572 O O . GLN A 1 74 ? 11.021 10.774 -7.388 1.00 81.81 74 GLN A O 1
ATOM 577 N N . ARG A 1 75 ? 11.461 9.583 -5.531 1.00 82.50 75 ARG A N 1
ATOM 578 C CA . ARG A 1 75 ? 12.393 10.573 -4.959 1.00 82.50 75 ARG A CA 1
ATOM 579 C C . ARG A 1 75 ? 13.630 10.780 -5.829 1.00 82.50 75 ARG A C 1
ATOM 581 O O . ARG A 1 75 ? 14.154 11.887 -5.887 1.00 82.50 75 ARG A O 1
ATOM 588 N N . GLU A 1 76 ? 14.078 9.735 -6.520 1.00 83.25 76 GLU A N 1
ATOM 589 C CA . GLU A 1 76 ? 15.184 9.800 -7.483 1.00 83.25 76 GLU A CA 1
ATOM 590 C C . GLU A 1 76 ? 14.770 10.372 -8.856 1.00 83.25 76 GLU A C 1
ATOM 592 O O . GLU A 1 76 ? 15.603 10.464 -9.757 1.00 83.25 76 GLU A O 1
ATOM 597 N N . ASN A 1 77 ? 13.506 10.786 -9.027 1.00 78.50 77 ASN A N 1
ATOM 598 C CA . ASN A 1 77 ? 12.947 11.351 -10.260 1.00 78.50 77 ASN A CA 1
ATOM 599 C C . ASN A 1 77 ? 13.200 10.479 -11.507 1.00 78.50 77 ASN A C 1
ATOM 601 O O . ASN A 1 77 ? 13.508 10.969 -12.599 1.00 78.50 77 ASN A O 1
ATOM 605 N N . VAL A 1 78 ? 13.087 9.157 -11.350 1.00 77.62 78 VAL A N 1
ATOM 606 C CA . VAL A 1 78 ? 13.226 8.213 -12.463 1.00 77.62 78 VAL A CA 1
ATOM 607 C C . VAL A 1 78 ? 11.981 8.296 -13.348 1.00 77.62 78 VAL A C 1
ATOM 609 O O . VAL A 1 78 ? 10.904 7.860 -12.956 1.00 77.62 78 VAL A O 1
ATOM 612 N N . GLY A 1 79 ? 12.129 8.841 -14.560 1.00 75.31 79 GLY A N 1
ATOM 613 C CA . GLY A 1 79 ? 10.990 9.141 -15.437 1.00 75.31 79 GLY A CA 1
ATOM 614 C C . GLY A 1 79 ? 10.150 7.928 -15.864 1.00 75.31 79 GLY A C 1
ATOM 615 O O . GLY A 1 79 ? 8.927 8.011 -15.877 1.00 75.31 79 GLY A O 1
ATOM 616 N N . ILE A 1 80 ? 10.776 6.794 -16.205 1.00 81.94 80 ILE A N 1
ATOM 617 C CA . ILE A 1 80 ? 10.060 5.564 -16.588 1.00 81.94 80 ILE A CA 1
ATOM 618 C C . ILE A 1 80 ? 10.433 4.439 -15.629 1.00 81.94 80 ILE A C 1
ATOM 620 O O . ILE A 1 80 ? 11.576 3.976 -15.593 1.00 81.94 80 ILE A O 1
ATOM 624 N N . LEU A 1 81 ? 9.441 3.956 -14.885 1.00 85.50 81 LEU A N 1
ATOM 625 C CA . LEU A 1 81 ? 9.607 2.898 -13.897 1.00 85.50 81 LEU A CA 1
ATOM 626 C C . LEU A 1 81 ? 9.419 1.521 -14.541 1.00 85.50 81 LEU A C 1
ATOM 628 O O . LEU A 1 81 ? 8.350 0.915 -14.489 1.00 85.50 81 LEU A O 1
ATOM 632 N N . TRP A 1 82 ? 10.480 1.014 -15.164 1.00 88.94 82 TRP A N 1
ATOM 633 C CA . TRP A 1 82 ? 10.501 -0.346 -15.703 1.00 88.94 82 TRP A CA 1
ATOM 634 C C . TRP A 1 82 ? 10.509 -1.393 -14.588 1.00 88.94 82 TRP A C 1
ATOM 636 O O . TRP A 1 82 ? 11.209 -1.241 -13.585 1.00 88.94 82 TRP A O 1
ATOM 646 N N . SER A 1 83 ? 9.838 -2.525 -14.807 1.00 87.00 83 SER A N 1
ATOM 647 C CA . SER A 1 83 ? 9.802 -3.648 -13.863 1.00 87.00 83 SER A CA 1
ATOM 648 C C . SER A 1 83 ? 11.191 -4.132 -13.443 1.00 87.00 83 SER A C 1
ATOM 650 O O . SER A 1 83 ? 11.385 -4.520 -12.295 1.00 87.00 83 SER A O 1
ATOM 652 N N . SER A 1 84 ? 12.178 -4.074 -14.340 1.00 86.75 84 SER A N 1
ATOM 653 C CA . SER A 1 84 ? 13.566 -4.436 -14.028 1.00 86.75 84 SER A CA 1
ATOM 654 C C . SER A 1 84 ? 14.212 -3.487 -13.017 1.00 86.75 84 SER A C 1
ATOM 656 O O . SER A 1 84 ? 14.885 -3.956 -12.104 1.00 86.75 84 SER A O 1
ATOM 658 N N . ILE A 1 85 ? 13.963 -2.179 -13.138 1.00 88.56 85 ILE A N 1
ATOM 659 C CA . ILE A 1 85 ? 14.494 -1.159 -12.221 1.00 88.56 85 ILE A CA 1
ATOM 660 C C . ILE A 1 85 ? 13.845 -1.324 -10.849 1.00 88.56 85 ILE A C 1
ATOM 662 O O . ILE A 1 85 ? 14.539 -1.378 -9.838 1.00 88.56 85 ILE A O 1
ATOM 666 N N . VAL A 1 86 ? 12.521 -1.502 -10.812 1.00 88.81 86 VAL A N 1
ATOM 667 C CA . VAL A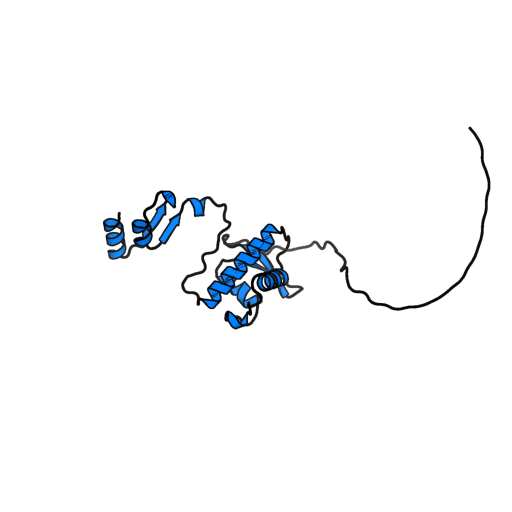 1 86 ? 11.788 -1.750 -9.561 1.00 88.81 86 VAL A CA 1
ATOM 668 C C . VAL A 1 86 ? 12.323 -3.003 -8.866 1.00 88.81 86 VAL A C 1
ATOM 670 O O . VAL A 1 86 ? 12.628 -2.974 -7.675 1.00 88.81 86 VAL A O 1
ATOM 673 N N . LYS A 1 87 ? 12.520 -4.090 -9.619 1.00 89.25 87 LYS A N 1
ATOM 674 C CA . LYS A 1 87 ? 13.085 -5.341 -9.105 1.00 89.25 87 LYS A CA 1
ATOM 675 C C . LYS A 1 87 ? 14.503 -5.169 -8.561 1.00 89.25 87 LYS A C 1
ATOM 677 O O . LYS A 1 87 ? 14.832 -5.747 -7.524 1.00 89.25 87 LYS A O 1
ATOM 682 N N . GLU A 1 88 ? 15.350 -4.410 -9.248 1.00 88.69 88 GLU A N 1
ATOM 683 C CA . GLU A 1 88 ? 16.716 -4.140 -8.799 1.00 88.69 88 GLU A CA 1
ATOM 684 C C . GLU A 1 88 ? 16.723 -3.326 -7.499 1.00 88.69 88 GLU A C 1
ATOM 686 O O . GLU A 1 88 ? 17.412 -3.693 -6.545 1.00 88.69 88 GLU A O 1
ATOM 691 N N . THR A 1 89 ? 15.886 -2.291 -7.412 1.00 89.19 89 THR A N 1
ATOM 692 C CA . THR A 1 89 ? 15.721 -1.481 -6.199 1.00 89.19 89 THR A CA 1
ATOM 693 C C . THR A 1 89 ? 15.207 -2.313 -5.024 1.00 89.19 89 THR A C 1
ATOM 695 O O . THR A 1 89 ? 15.740 -2.198 -3.918 1.00 89.19 89 THR A O 1
ATOM 698 N N . MET A 1 90 ? 14.253 -3.221 -5.255 1.00 89.69 90 MET A N 1
ATOM 699 C CA . MET A 1 90 ? 13.767 -4.146 -4.222 1.00 89.69 90 MET A CA 1
ATOM 700 C C . MET A 1 90 ? 14.887 -5.043 -3.687 1.00 89.69 90 MET A C 1
ATOM 702 O O . MET A 1 90 ? 15.019 -5.194 -2.472 1.00 89.69 90 MET A O 1
ATOM 706 N N . LYS A 1 91 ? 15.738 -5.590 -4.565 1.00 89.56 91 LYS A N 1
ATOM 707 C CA . LYS A 1 91 ? 16.898 -6.401 -4.156 1.00 89.56 91 LYS A CA 1
ATOM 708 C C . LYS A 1 91 ? 17.967 -5.586 -3.431 1.00 89.56 91 LYS A C 1
ATOM 710 O O . LYS A 1 91 ? 18.599 -6.105 -2.516 1.00 89.56 91 LYS A O 1
ATOM 715 N N . ARG A 1 92 ? 18.156 -4.317 -3.804 1.00 89.50 92 ARG A N 1
ATOM 716 C CA . ARG A 1 92 ? 19.081 -3.397 -3.125 1.00 89.50 92 ARG A CA 1
ATOM 717 C C . ARG A 1 92 ? 18.616 -3.085 -1.703 1.00 89.50 92 ARG A C 1
ATOM 719 O O . ARG A 1 92 ? 19.430 -3.087 -0.787 1.00 89.50 92 ARG A O 1
ATOM 726 N N . LYS A 1 93 ? 17.310 -2.861 -1.514 1.00 87.12 93 LYS A N 1
ATOM 727 C CA . LYS A 1 93 ? 16.702 -2.628 -0.194 1.00 87.12 93 LYS A CA 1
ATOM 728 C C . LYS A 1 93 ? 16.661 -3.891 0.665 1.00 87.12 93 LYS A C 1
ATOM 730 O O . LYS A 1 93 ? 16.933 -3.826 1.861 1.00 87.12 93 LYS A O 1
ATOM 735 N N . ARG A 1 94 ? 16.306 -5.036 0.077 1.00 86.69 94 ARG A N 1
ATOM 736 C CA . ARG A 1 94 ? 16.266 -6.335 0.761 1.00 86.69 94 ARG A CA 1
ATOM 737 C C . ARG A 1 94 ? 16.894 -7.423 -0.112 1.00 86.69 94 ARG A C 1
ATOM 739 O O . ARG A 1 94 ? 16.202 -8.003 -0.947 1.00 86.69 94 ARG A O 1
ATOM 746 N N . PRO A 1 95 ? 18.168 -7.783 0.118 1.00 86.25 95 PRO A N 1
ATOM 747 C CA . PRO A 1 95 ? 18.837 -8.820 -0.669 1.00 86.25 95 PRO A CA 1
ATOM 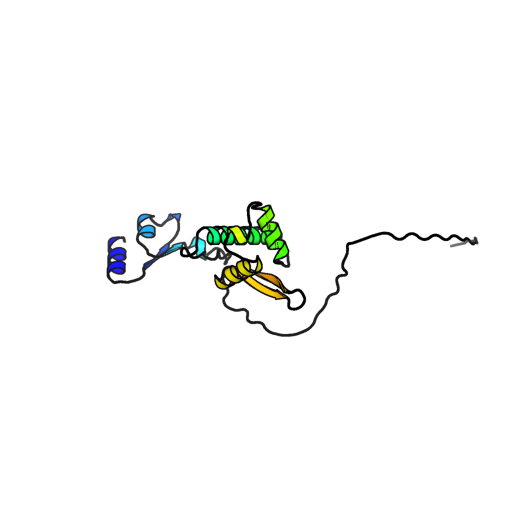748 C C . PRO A 1 95 ? 18.251 -10.222 -0.445 1.00 86.25 95 PRO A C 1
ATOM 750 O O . PRO A 1 95 ? 18.408 -11.093 -1.294 1.00 86.25 95 PRO A O 1
ATOM 753 N N . SER A 1 96 ? 17.543 -10.443 0.668 1.00 85.00 96 SER A N 1
ATOM 754 C CA . SER A 1 96 ? 16.811 -11.684 0.951 1.00 85.00 96 SER A CA 1
ATOM 755 C C . SER A 1 96 ? 15.519 -11.841 0.139 1.00 85.00 96 SER A C 1
ATOM 757 O O . SER A 1 96 ? 14.921 -12.918 0.146 1.00 85.00 96 SER A O 1
ATOM 759 N N . PHE A 1 97 ? 15.071 -10.795 -0.562 1.00 84.62 97 PHE A N 1
ATOM 760 C CA . PHE A 1 97 ? 13.842 -10.833 -1.344 1.00 84.62 97 PHE A CA 1
ATOM 761 C C . PHE A 1 97 ? 13.953 -11.831 -2.504 1.00 84.62 97 PHE A C 1
ATOM 763 O O . PHE A 1 97 ? 14.783 -11.686 -3.403 1.00 84.62 97 PHE A O 1
ATOM 770 N N . THR A 1 98 ? 13.071 -12.830 -2.495 1.00 83.25 98 THR A N 1
ATOM 771 C CA . THR A 1 98 ? 12.946 -13.830 -3.561 1.00 83.25 98 THR A CA 1
ATOM 772 C C . THR A 1 98 ? 11.473 -14.039 -3.881 1.00 83.25 98 THR A C 1
ATOM 774 O O . THR A 1 98 ? 10.682 -14.303 -2.980 1.00 83.25 98 THR A O 1
ATOM 777 N N . GLU A 1 99 ? 11.093 -14.003 -5.156 1.00 84.38 99 GLU A N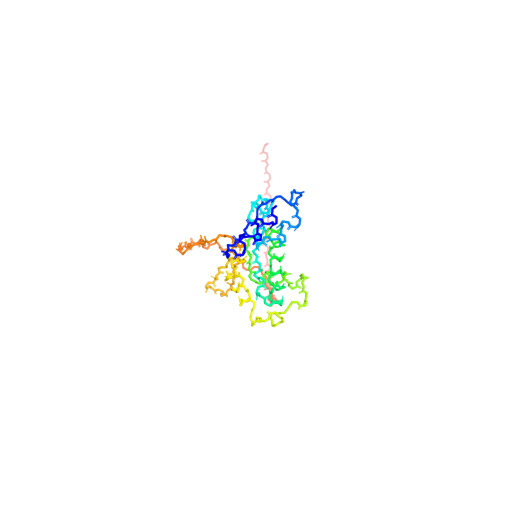 1
ATOM 778 C CA . GLU A 1 99 ? 9.697 -14.102 -5.611 1.00 84.38 99 GLU A CA 1
ATOM 779 C C . GLU A 1 99 ? 9.006 -15.368 -5.084 1.00 84.38 99 GLU A C 1
ATOM 781 O O . GLU A 1 99 ? 7.901 -15.304 -4.541 1.00 84.38 99 GLU A O 1
ATOM 786 N N . ARG A 1 100 ? 9.714 -16.505 -5.131 1.00 84.62 100 ARG A N 1
ATOM 787 C CA . ARG A 1 100 ? 9.233 -17.778 -4.570 1.00 84.62 100 ARG A CA 1
ATOM 788 C C . ARG A 1 100 ? 9.022 -17.727 -3.059 1.00 84.62 100 ARG A C 1
ATOM 790 O O . ARG A 1 100 ? 8.088 -18.350 -2.570 1.00 84.62 100 ARG A O 1
ATOM 797 N N . GLY A 1 101 ? 9.859 -16.986 -2.333 1.00 79.62 101 GLY A N 1
ATOM 798 C CA . GLY A 1 101 ? 9.737 -16.811 -0.881 1.00 79.62 101 GLY A CA 1
ATOM 799 C C . GLY A 1 101 ? 8.478 -16.042 -0.475 1.00 79.62 101 GLY A C 1
ATOM 800 O O . GLY A 1 101 ? 8.006 -16.182 0.649 1.00 79.62 101 GLY A O 1
ATOM 801 N N . HIS A 1 102 ? 7.898 -15.289 -1.411 1.00 81.19 102 HIS A N 1
ATOM 802 C CA . HIS A 1 102 ? 6.672 -14.520 -1.216 1.00 81.19 102 HIS A CA 1
ATOM 803 C C . HIS A 1 102 ? 5.442 -15.142 -1.900 1.00 81.19 102 HIS A C 1
ATOM 805 O O . HIS A 1 102 ? 4.377 -14.528 -1.926 1.00 81.19 102 HIS A O 1
ATOM 811 N N . GLY A 1 103 ? 5.568 -16.366 -2.428 1.00 81.81 103 GLY A N 1
ATOM 812 C CA . GLY A 1 103 ? 4.462 -17.105 -3.043 1.00 81.81 103 GLY A CA 1
ATOM 813 C C . GLY A 1 103 ? 4.176 -16.754 -4.507 1.00 81.81 103 GLY A C 1
ATOM 814 O O . GLY A 1 103 ? 3.105 -17.100 -5.003 1.00 81.81 103 GLY A O 1
ATOM 815 N N . TYR A 1 104 ? 5.108 -16.099 -5.207 1.00 87.00 104 TYR A N 1
ATOM 816 C CA . TYR A 1 104 ? 4.978 -15.751 -6.627 1.00 87.00 104 TYR A CA 1
ATOM 817 C C . TYR A 1 104 ? 5.913 -16.591 -7.503 1.00 87.00 104 TYR A C 1
ATOM 819 O O . TYR A 1 104 ? 7.018 -16.956 -7.088 1.00 87.00 104 TYR A O 1
ATOM 827 N N . ARG A 1 105 ? 5.482 -16.916 -8.731 1.00 82.81 105 ARG A N 1
ATOM 828 C CA . ARG A 1 105 ? 6.322 -17.667 -9.681 1.00 82.81 105 ARG A CA 1
ATOM 829 C C . ARG A 1 105 ? 7.246 -16.726 -10.436 1.00 82.81 105 ARG A C 1
ATOM 831 O O . ARG A 1 105 ? 8.411 -17.064 -10.644 1.00 82.81 105 ARG A O 1
ATOM 838 N N . THR A 1 106 ? 6.738 -15.558 -10.812 1.00 86.94 106 THR A N 1
ATOM 839 C CA . THR A 1 106 ? 7.505 -14.505 -11.474 1.00 86.94 106 THR A CA 1
ATOM 840 C C . THR A 1 106 ? 7.315 -13.153 -10.794 1.00 86.94 106 THR A C 1
ATOM 842 O O . THR A 1 106 ? 6.368 -12.936 -10.041 1.00 86.94 106 THR A O 1
ATOM 845 N N . PHE A 1 107 ? 8.230 -12.221 -11.068 1.00 86.12 107 PHE A N 1
ATOM 846 C CA . PHE A 1 107 ? 8.082 -10.836 -10.619 1.00 86.12 107 PHE A CA 1
ATOM 847 C C . PHE A 1 107 ? 6.875 -10.153 -11.279 1.00 86.12 107 PHE A C 1
ATOM 849 O O . PHE A 1 107 ? 6.210 -9.341 -10.646 1.00 86.12 107 PHE A O 1
ATOM 856 N N . SER A 1 108 ? 6.560 -10.531 -12.519 1.00 86.81 108 SER A N 1
ATOM 857 C CA . SER A 1 108 ? 5.367 -10.067 -13.226 1.00 86.81 108 SER A CA 1
ATOM 858 C C . SER A 1 108 ? 4.089 -10.444 -12.476 1.00 86.81 108 SER A C 1
ATOM 860 O O . SER A 1 108 ? 3.237 -9.583 -12.303 1.00 86.81 108 SER A O 1
ATOM 862 N N . ASP A 1 109 ? 3.996 -11.665 -11.930 1.00 87.56 109 ASP A N 1
ATOM 863 C CA . ASP A 1 109 ? 2.828 -12.092 -11.139 1.00 87.56 109 ASP A CA 1
ATOM 864 C C . ASP A 1 109 ? 2.627 -11.212 -9.896 1.00 87.56 109 ASP A C 1
ATOM 866 O O . ASP A 1 109 ? 1.499 -10.908 -9.516 1.00 87.56 109 ASP A O 1
ATOM 870 N N . LEU A 1 110 ? 3.726 -10.809 -9.249 1.00 88.44 110 LEU A N 1
ATOM 871 C CA . LEU A 1 110 ? 3.693 -9.927 -8.082 1.00 88.44 110 LEU A CA 1
ATOM 872 C C . LEU A 1 110 ? 3.218 -8.521 -8.459 1.00 88.44 110 LEU A C 1
ATOM 874 O O . LEU A 1 110 ? 2.431 -7.929 -7.724 1.00 88.44 110 LEU A O 1
ATOM 878 N N . LEU A 1 111 ? 3.662 -8.003 -9.607 1.00 88.19 111 LEU A N 1
ATOM 879 C CA . LEU A 1 111 ? 3.190 -6.725 -10.132 1.00 88.19 111 LEU A CA 1
ATOM 880 C C . LEU A 1 111 ? 1.699 -6.797 -10.495 1.00 88.19 111 LEU A C 1
ATOM 882 O O . LEU A 1 111 ? 0.931 -5.930 -10.090 1.00 88.19 111 LEU A O 1
ATOM 886 N N . GLU A 1 112 ? 1.264 -7.845 -11.191 1.00 87.25 112 GLU A N 1
ATOM 887 C CA . GLU A 1 112 ? -0.144 -8.042 -11.555 1.00 87.25 112 GLU A CA 1
ATOM 888 C C . GLU A 1 112 ? -1.053 -8.188 -10.325 1.00 87.25 112 GLU A C 1
ATOM 890 O O . GLU A 1 112 ? -2.151 -7.629 -10.304 1.00 87.25 112 GLU A O 1
ATOM 895 N N . ASP A 1 113 ? -0.606 -8.891 -9.276 1.00 86.44 113 ASP A N 1
ATOM 896 C CA . ASP A 1 113 ? -1.342 -8.979 -8.004 1.00 86.44 113 ASP A CA 1
ATOM 897 C C . ASP A 1 113 ? -1.395 -7.608 -7.306 1.00 86.44 113 ASP A C 1
ATOM 899 O O . ASP A 1 113 ? -2.442 -7.215 -6.793 1.00 86.44 113 ASP A O 1
ATOM 903 N N . ALA A 1 114 ? -0.310 -6.826 -7.364 1.00 85.50 114 ALA A N 1
ATOM 904 C CA . ALA A 1 114 ? -0.288 -5.456 -6.848 1.00 85.50 114 ALA A CA 1
ATOM 905 C C . ALA A 1 114 ? -1.248 -4.535 -7.622 1.00 85.50 114 ALA A C 1
ATOM 907 O O . ALA A 1 114 ? -1.944 -3.723 -7.014 1.00 85.50 114 ALA A O 1
ATOM 908 N N . GLN A 1 115 ? -1.348 -4.682 -8.945 1.00 85.31 115 GLN A N 1
ATOM 909 C CA . GLN A 1 115 ? -2.310 -3.940 -9.762 1.00 85.31 115 GLN A CA 1
ATOM 910 C C . GLN A 1 115 ? -3.751 -4.355 -9.465 1.00 85.31 115 GLN A C 1
ATOM 912 O O . GLN A 1 115 ? -4.623 -3.498 -9.321 1.00 85.31 115 GLN A O 1
ATOM 917 N N . ARG A 1 116 ? -4.013 -5.658 -9.320 1.00 82.56 116 ARG A N 1
ATOM 918 C CA . ARG A 1 116 ? -5.333 -6.175 -8.928 1.00 82.56 116 ARG A CA 1
ATOM 919 C C . ARG A 1 116 ? -5.752 -5.681 -7.544 1.00 82.56 116 ARG A C 1
ATOM 921 O O . ARG A 1 116 ? -6.929 -5.412 -7.331 1.00 82.56 116 ARG A O 1
ATOM 928 N N . GLY A 1 117 ? -4.795 -5.531 -6.631 1.00 76.56 117 GLY A N 1
ATOM 929 C CA . GLY A 1 117 ? -4.998 -4.914 -5.321 1.00 76.56 117 GLY A CA 1
ATOM 930 C C . GLY A 1 117 ? -5.186 -3.395 -5.359 1.00 76.56 117 GLY A C 1
ATOM 931 O O . GLY A 1 117 ? -5.350 -2.792 -4.304 1.00 76.56 117 GLY A O 1
ATOM 932 N N . GLY A 1 118 ? -5.140 -2.766 -6.540 1.00 79.44 118 GLY A N 1
ATOM 933 C CA . GLY A 1 118 ? -5.225 -1.314 -6.690 1.00 79.44 118 GLY A CA 1
ATOM 934 C C . GLY A 1 118 ? -4.010 -0.577 -6.132 1.00 79.44 118 GLY A C 1
ATOM 935 O O . GLY A 1 118 ? -4.108 0.617 -5.876 1.00 79.44 118 GLY A O 1
ATOM 936 N N . LEU A 1 119 ? -2.883 -1.270 -5.922 1.00 82.25 119 LEU A N 1
ATOM 937 C CA . LEU A 1 119 ? -1.679 -0.692 -5.329 1.00 82.25 119 LEU A CA 1
ATOM 938 C C . LEU A 1 119 ? -0.831 0.079 -6.350 1.00 82.25 119 LEU A C 1
ATOM 940 O O . LEU A 1 119 ? -0.142 1.034 -5.998 1.00 82.25 119 LEU A O 1
ATOM 944 N N . VAL A 1 120 ? -0.862 -0.350 -7.612 1.00 85.44 120 VAL A N 1
ATOM 945 C CA . VAL A 1 120 ? -0.077 0.219 -8.715 1.00 85.44 120 VAL A CA 1
ATOM 946 C C . VAL A 1 120 ? -0.851 0.148 -10.024 1.00 85.44 120 VAL A C 1
ATOM 948 O O . VAL A 1 120 ? -1.675 -0.740 -10.222 1.00 85.44 120 VAL A O 1
ATOM 951 N N . SER A 1 121 ? -0.546 1.049 -10.950 1.00 84.62 121 SER A N 1
ATOM 952 C CA . SER A 1 121 ? -0.990 0.962 -12.342 1.00 84.62 121 SER A CA 1
ATOM 953 C C . SER A 1 121 ? 0.159 0.485 -13.217 1.00 84.62 121 SER A C 1
ATOM 955 O O . SER A 1 121 ? 1.269 1.016 -13.134 1.00 84.62 121 SER A O 1
ATOM 957 N N . LEU A 1 122 ? -0.104 -0.520 -14.052 1.00 87.81 122 LEU A N 1
ATOM 958 C CA . LEU A 1 122 ? 0.892 -1.104 -14.945 1.00 87.81 122 LEU A CA 1
ATOM 959 C C . LEU A 1 122 ? 0.436 -1.005 -16.394 1.00 87.81 122 LEU A C 1
ATOM 961 O O . LEU A 1 122 ? -0.727 -1.255 -16.717 1.00 87.81 122 LEU A O 1
ATOM 965 N N . ARG A 1 123 ? 1.393 -0.732 -17.277 1.00 86.25 123 ARG A N 1
ATOM 966 C CA . ARG A 1 123 ? 1.264 -0.880 -18.725 1.00 86.25 123 ARG A CA 1
ATOM 967 C C . ARG A 1 123 ? 2.232 -1.962 -19.193 1.00 86.25 123 ARG A C 1
ATOM 969 O O . ARG A 1 123 ? 3.398 -1.958 -18.807 1.00 86.25 123 ARG A O 1
ATOM 976 N N . LYS A 1 124 ? 1.768 -2.862 -20.058 1.00 84.06 124 LYS A N 1
ATOM 977 C CA . LYS A 1 124 ? 2.630 -3.831 -20.741 1.00 84.06 124 LYS A CA 1
ATOM 978 C C . LYS A 1 124 ? 3.111 -3.257 -22.071 1.00 84.06 124 LYS A C 1
ATOM 980 O O . LYS A 1 124 ? 2.306 -2.752 -22.847 1.00 84.06 124 LYS A O 1
ATOM 985 N N . ASP A 1 125 ? 4.409 -3.345 -22.329 1.00 81.94 125 ASP A N 1
ATOM 986 C CA . ASP A 1 125 ? 4.990 -3.005 -23.627 1.00 81.94 125 ASP A CA 1
ATOM 987 C C . ASP A 1 125 ? 4.856 -4.202 -24.587 1.00 81.94 125 ASP A C 1
ATOM 989 O O . ASP A 1 125 ? 5.423 -5.267 -24.334 1.00 81.94 125 ASP A O 1
ATOM 993 N N . GLU A 1 126 ? 4.103 -4.057 -25.683 1.00 71.88 126 GLU A N 1
ATOM 994 C CA . GLU A 1 126 ? 3.870 -5.138 -26.664 1.00 71.88 126 GLU A CA 1
ATOM 995 C C . GLU A 1 126 ? 5.140 -5.550 -27.421 1.00 71.88 126 GLU A C 1
ATOM 997 O O . GLU A 1 126 ? 5.233 -6.670 -27.920 1.00 71.88 126 GLU A O 1
ATOM 1002 N N . ARG A 1 127 ? 6.145 -4.669 -27.479 1.00 66.69 127 ARG A N 1
ATOM 1003 C CA . ARG A 1 127 ? 7.401 -4.924 -28.188 1.00 66.69 127 ARG A CA 1
ATOM 1004 C C . ARG A 1 127 ? 8.375 -5.774 -27.373 1.00 66.69 127 ARG A C 1
ATOM 1006 O O . ARG A 1 127 ? 9.082 -6.599 -27.945 1.00 66.69 127 ARG A O 1
ATOM 1013 N N . SER A 1 128 ? 8.416 -5.572 -26.059 1.00 62.06 128 SER A N 1
ATOM 1014 C CA . SER A 1 128 ? 9.430 -6.165 -25.174 1.00 62.06 128 SER A CA 1
ATOM 1015 C C . SER A 1 128 ? 8.843 -7.110 -24.121 1.00 62.06 128 SER A C 1
ATOM 1017 O O . SER A 1 128 ? 9.592 -7.773 -23.408 1.00 62.06 128 SER A O 1
ATOM 1019 N N . GLY A 1 129 ? 7.513 -7.154 -23.974 1.00 73.69 129 GLY A N 1
ATOM 1020 C CA . GLY A 1 129 ? 6.817 -7.938 -22.948 1.00 73.69 129 GLY A CA 1
ATOM 1021 C C . GLY A 1 129 ? 7.074 -7.469 -21.510 1.00 73.69 129 GLY A C 1
ATOM 1022 O O . GLY A 1 129 ? 6.684 -8.158 -20.570 1.00 73.69 129 GLY A O 1
ATOM 1023 N N . SER A 1 130 ? 7.737 -6.321 -21.341 1.00 80.38 130 SER A N 1
ATOM 1024 C CA . SER A 1 130 ? 8.123 -5.753 -20.048 1.00 80.38 130 SER A CA 1
ATOM 1025 C C . SER A 1 130 ? 7.000 -4.891 -19.469 1.00 80.38 130 SER A C 1
ATOM 1027 O O . SER A 1 130 ? 6.193 -4.332 -20.216 1.00 80.38 130 SER A O 1
ATOM 1029 N N . TYR A 1 131 ? 6.950 -4.776 -18.141 1.00 86.56 131 TYR A N 1
ATOM 1030 C CA . TYR A 1 131 ? 5.945 -3.970 -17.446 1.00 86.56 131 TYR A CA 1
ATOM 1031 C C . TYR A 1 131 ? 6.527 -2.606 -17.080 1.00 86.56 131 TYR A C 1
ATOM 1033 O O . TYR A 1 131 ? 7.665 -2.498 -16.618 1.00 86.56 131 TYR A O 1
ATOM 1041 N N . ILE A 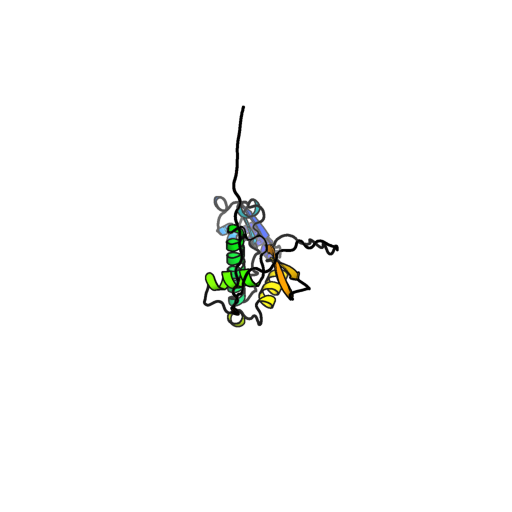1 132 ? 5.724 -1.567 -17.269 1.00 86.81 132 ILE A N 1
ATOM 1042 C CA . ILE A 1 132 ? 6.025 -0.188 -16.897 1.00 86.81 132 ILE A CA 1
ATOM 1043 C C . ILE A 1 132 ? 5.026 0.215 -15.820 1.00 86.81 132 ILE A C 1
ATOM 1045 O O . ILE A 1 132 ? 3.818 0.104 -16.028 1.00 86.81 132 ILE A O 1
ATOM 1049 N N . VAL A 1 133 ? 5.524 0.680 -14.678 1.00 86.81 133 VAL A N 1
ATOM 1050 C CA . VAL A 1 133 ? 4.689 1.239 -13.614 1.00 86.81 133 VAL A CA 1
ATOM 1051 C C . VAL A 1 133 ? 4.354 2.679 -13.989 1.00 86.81 133 VAL A C 1
ATOM 1053 O O . VAL A 1 133 ? 5.241 3.524 -14.073 1.00 86.81 133 VAL A O 1
ATOM 1056 N N . THR A 1 134 ? 3.079 2.949 -14.263 1.00 81.81 134 THR A N 1
ATOM 1057 C CA . THR A 1 134 ? 2.589 4.265 -14.704 1.00 81.81 134 THR A CA 1
ATOM 1058 C C . THR A 1 134 ? 2.015 5.099 -13.561 1.00 81.81 134 THR A C 1
ATOM 1060 O O . THR A 1 134 ? 1.778 6.287 -13.744 1.00 81.81 134 THR A O 1
ATOM 1063 N N . GLY A 1 135 ? 1.789 4.501 -12.388 1.00 77.81 135 GLY A N 1
ATOM 1064 C CA . GLY A 1 135 ? 1.305 5.207 -11.201 1.00 77.81 135 GLY A CA 1
ATOM 1065 C C . GLY A 1 135 ? 1.267 4.328 -9.949 1.00 77.81 135 GLY A C 1
ATOM 1066 O O . GLY A 1 135 ? 1.204 3.100 -10.049 1.00 77.81 135 GLY A O 1
ATOM 1067 N N . LEU A 1 136 ? 1.299 4.969 -8.779 1.00 71.94 136 LEU A N 1
ATOM 1068 C CA . LEU A 1 136 ? 0.977 4.385 -7.471 1.00 71.94 136 LEU A CA 1
ATOM 1069 C C . LEU A 1 136 ? -0.519 4.618 -7.192 1.00 71.94 136 LEU A C 1
ATOM 1071 O O . LEU A 1 136 ? -1.071 5.620 -7.632 1.00 71.94 136 LEU A O 1
ATOM 1075 N N . GLY A 1 137 ? -1.184 3.630 -6.595 1.00 60.75 137 GLY A N 1
ATOM 1076 C CA . GLY A 1 137 ? -2.637 3.439 -6.639 1.00 60.75 137 GLY A CA 1
ATOM 1077 C C . GLY A 1 137 ? -3.513 4.585 -6.131 1.00 60.75 137 GLY A C 1
ATOM 1078 O O . GLY A 1 137 ? -3.099 5.350 -5.280 1.00 60.75 137 GLY A O 1
ATOM 1079 N N . GLY A 1 138 ? -4.749 4.648 -6.640 1.00 48.88 138 GLY A N 1
ATOM 1080 C CA . GLY A 1 138 ? -5.800 5.569 -6.184 1.00 48.88 138 GLY A CA 1
ATOM 1081 C C . GLY A 1 138 ? -6.816 5.962 -7.259 1.00 48.88 138 GLY A C 1
ATOM 1082 O O . GLY A 1 138 ? -8.002 6.055 -6.979 1.00 48.88 138 GLY A O 1
ATOM 1083 N N . GLY A 1 139 ? -6.407 6.062 -8.526 1.00 38.72 139 GLY A N 1
ATOM 1084 C CA . GLY A 1 139 ? -7.310 6.398 -9.630 1.00 38.72 139 GLY A CA 1
ATOM 1085 C C . GLY A 1 139 ? -7.868 5.169 -10.345 1.00 38.72 139 GLY A C 1
ATOM 1086 O O . GLY A 1 139 ? -7.175 4.527 -11.136 1.00 38.72 139 GLY A O 1
ATOM 1087 N N . ARG A 1 140 ? -9.150 4.856 -10.135 1.00 37.12 140 ARG A N 1
ATOM 1088 C CA . ARG A 1 140 ? -9.917 4.075 -11.115 1.00 37.12 140 ARG A CA 1
ATOM 1089 C C . ARG A 1 140 ? -9.854 4.798 -12.468 1.00 37.12 140 ARG A C 1
ATOM 1091 O O . ARG A 1 140 ? -10.259 5.946 -12.555 1.00 37.12 140 ARG A O 1
ATOM 1098 N N . ALA A 1 141 ? -9.424 4.062 -13.494 1.00 42.75 141 ALA A N 1
ATOM 1099 C CA . ALA A 1 141 ? -9.495 4.393 -14.916 1.00 42.75 141 ALA A CA 1
ATOM 1100 C C . ALA A 1 141 ? -8.696 5.629 -15.378 1.00 42.75 141 ALA A C 1
ATOM 1102 O O . ALA A 1 141 ? -9.193 6.747 -15.365 1.00 42.75 141 ALA A O 1
ATOM 1103 N N . ASN A 1 142 ? -7.546 5.380 -16.014 1.00 37.66 142 ASN A N 1
ATOM 1104 C CA . ASN A 1 142 ? -7.371 5.982 -17.332 1.00 37.66 142 ASN A CA 1
ATOM 1105 C C . ASN A 1 142 ? -7.303 4.878 -18.390 1.00 37.66 142 ASN A C 1
ATOM 1107 O O . ASN A 1 142 ? -6.261 4.279 -18.661 1.00 37.66 142 ASN A O 1
ATOM 1111 N N . GLY A 1 143 ? -8.480 4.553 -18.920 1.00 35.78 143 GLY A N 1
ATOM 1112 C CA . GLY A 1 143 ? -8.607 3.857 -20.184 1.00 35.78 143 GLY A CA 1
ATOM 1113 C C . GLY A 1 143 ? -8.324 4.844 -21.307 1.00 35.78 143 GLY A C 1
ATOM 1114 O O . GLY A 1 143 ? -9.250 5.419 -21.855 1.00 35.78 143 GLY A O 1
ATOM 1115 N N . GLU A 1 144 ? -7.056 4.989 -21.674 1.00 37.06 144 GLU A N 1
ATOM 1116 C CA . GLU A 1 144 ? -6.657 5.517 -22.979 1.00 37.06 144 GLU A CA 1
ATOM 1117 C C . GLU A 1 144 ? -5.937 4.404 -23.743 1.00 37.06 144 GLU A C 1
ATOM 1119 O O . GLU A 1 144 ? -4.712 4.324 -23.842 1.00 37.06 144 GLU A O 1
ATOM 1124 N N . GLY A 1 145 ? -6.752 3.494 -24.276 1.00 37.31 145 GLY A N 1
ATOM 1125 C CA . GLY A 1 145 ? -6.444 2.881 -25.558 1.00 37.31 145 GLY A CA 1
ATOM 1126 C C . GLY A 1 145 ? -6.716 3.928 -26.635 1.00 37.31 145 GLY A C 1
ATOM 1127 O O . GLY A 1 145 ? -7.869 4.265 -26.882 1.00 37.31 145 GLY A O 1
ATOM 1128 N N . GLY A 1 146 ? -5.657 4.467 -27.240 1.00 28.17 146 GLY A N 1
ATOM 1129 C CA . GLY A 1 146 ? -5.771 5.579 -28.183 1.00 28.17 146 GLY A CA 1
ATOM 1130 C C . GLY A 1 146 ? -4.476 5.905 -28.922 1.00 28.17 146 GLY A C 1
ATOM 1131 O O . GLY A 1 146 ? -3.938 6.984 -28.766 1.00 28.17 146 GLY A O 1
ATOM 1132 N N . ASN A 1 147 ? -3.996 4.936 -29.703 1.00 33.31 147 ASN A N 1
ATOM 1133 C CA . ASN A 1 147 ? -3.347 5.084 -31.013 1.00 33.31 147 ASN A CA 1
ATOM 1134 C C . ASN A 1 147 ? -2.269 6.173 -31.250 1.00 33.31 147 ASN A C 1
ATOM 1136 O O . ASN A 1 147 ? -2.555 7.361 -31.312 1.00 33.31 147 ASN A O 1
ATOM 1140 N N . GLY A 1 148 ? -1.104 5.703 -31.709 1.00 33.06 148 GLY A N 1
ATOM 1141 C CA . GLY A 1 148 ? -0.443 6.323 -32.859 1.00 33.06 148 GLY A CA 1
ATOM 1142 C C . GLY A 1 148 ? 0.770 7.205 -32.571 1.00 33.06 148 GLY A C 1
ATOM 1143 O O . GLY A 1 148 ? 0.647 8.295 -32.042 1.00 33.06 148 GLY A O 1
ATOM 1144 N N . ARG A 1 149 ? 1.914 6.738 -33.090 1.00 44.47 149 ARG A N 1
ATOM 1145 C CA . ARG A 1 149 ? 3.023 7.539 -33.637 1.00 44.47 149 ARG A CA 1
ATOM 1146 C C . ARG A 1 149 ? 3.615 8.602 -32.704 1.00 44.47 149 ARG A C 1
ATOM 1148 O O . ARG A 1 149 ? 3.165 9.729 -32.701 1.00 44.47 149 ARG A O 1
ATOM 1155 N N . GLU A 1 150 ? 4.754 8.287 -32.099 1.00 30.00 150 GLU A N 1
ATOM 1156 C CA . GLU A 1 150 ? 6.006 8.939 -32.498 1.00 30.00 150 GLU A CA 1
ATOM 1157 C C . GLU A 1 150 ? 7.186 8.191 -31.881 1.00 30.00 150 GLU A C 1
ATOM 1159 O O . GLU A 1 150 ? 7.223 7.909 -30.686 1.00 30.00 150 GLU A O 1
ATOM 1164 N N . ALA A 1 151 ? 8.146 7.820 -32.720 1.00 46.41 151 ALA A N 1
ATOM 1165 C CA . ALA A 1 151 ? 9.456 7.411 -32.261 1.00 46.41 151 ALA A CA 1
ATOM 1166 C C . ALA A 1 151 ? 10.319 8.671 -32.152 1.00 46.41 151 ALA A C 1
ATOM 1168 O O . ALA A 1 151 ? 10.517 9.328 -33.173 1.00 46.41 151 ALA A O 1
ATOM 1169 N N . PRO A 1 152 ? 10.941 8.953 -31.002 1.00 36.84 152 PRO A N 1
ATOM 1170 C CA . PRO A 1 152 ? 12.229 9.601 -31.000 1.00 36.84 152 PRO A CA 1
ATOM 1171 C C . PRO A 1 152 ? 13.291 8.523 -30.813 1.00 36.84 152 PRO A C 1
ATOM 1173 O O . PRO A 1 152 ? 13.336 7.784 -29.828 1.00 36.84 152 PRO A O 1
ATOM 1176 N N . ALA A 1 153 ? 14.129 8.419 -31.835 1.00 45.84 153 ALA A N 1
ATOM 1177 C CA . ALA A 1 153 ? 15.356 7.659 -31.816 1.00 45.84 153 ALA A CA 1
ATOM 1178 C C . ALA A 1 153 ? 16.239 8.097 -30.639 1.00 45.84 153 ALA A C 1
ATOM 1180 O O . ALA A 1 153 ? 16.612 9.262 -30.533 1.00 45.84 153 ALA A O 1
ATOM 1181 N N . VAL A 1 154 ? 16.650 7.138 -29.816 1.00 42.47 154 VAL A N 1
ATOM 1182 C CA . VAL A 1 154 ? 17.883 7.244 -29.035 1.00 42.47 154 VAL A CA 1
ATOM 1183 C C . VAL A 1 154 ? 18.716 5.996 -29.327 1.00 42.47 154 VAL A C 1
ATOM 1185 O O . VAL A 1 154 ? 18.220 4.880 -29.151 1.00 42.47 154 VAL A O 1
ATOM 1188 N N . PRO A 1 155 ? 19.941 6.148 -29.866 1.00 42.28 155 PRO A N 1
ATOM 1189 C CA . PRO A 1 155 ? 20.779 5.016 -30.233 1.00 42.28 155 PRO A CA 1
ATOM 1190 C C . PRO A 1 155 ? 21.244 4.260 -28.977 1.00 42.28 155 PRO A C 1
ATOM 1192 O O . PRO A 1 155 ? 21.486 4.885 -27.942 1.00 42.28 155 PRO A O 1
ATOM 1195 N N . PRO A 1 156 ? 21.419 2.928 -29.047 1.00 40.44 156 PRO A N 1
ATOM 1196 C CA . PRO A 1 156 ? 21.950 2.164 -27.931 1.00 40.44 156 PRO A CA 1
ATOM 1197 C C . PRO A 1 156 ? 23.447 2.457 -27.793 1.00 40.44 156 PRO A C 1
ATOM 1199 O O . PRO A 1 156 ? 24.260 2.025 -28.611 1.00 40.44 156 PRO A O 1
ATOM 1202 N N . VAL A 1 157 ? 23.828 3.188 -26.746 1.00 43.31 157 VAL A N 1
ATOM 1203 C CA . VAL A 1 157 ? 25.223 3.270 -26.310 1.00 43.31 157 VAL A CA 1
ATOM 1204 C C . VAL A 1 157 ? 25.473 2.196 -25.257 1.00 43.31 157 VAL A C 1
ATOM 1206 O O . VAL A 1 157 ? 24.981 2.281 -24.140 1.00 43.31 157 VAL A O 1
ATOM 1209 N N . HIS A 1 158 ? 26.240 1.183 -25.670 1.00 38.22 158 HIS A N 1
ATOM 1210 C CA . HIS A 1 158 ? 27.232 0.403 -24.912 1.00 38.22 158 HIS A CA 1
ATOM 1211 C C . HIS A 1 158 ? 27.156 -1.085 -25.253 1.00 38.22 158 HIS A C 1
ATOM 1213 O O . HIS A 1 158 ? 26.397 -1.837 -24.651 1.00 38.22 158 HIS A O 1
ATOM 1219 N N . SER A 1 159 ? 28.031 -1.534 -26.155 1.00 35.91 159 SER A N 1
ATOM 1220 C CA . SER A 1 159 ? 29.026 -2.573 -25.839 1.00 35.91 159 SER A CA 1
ATOM 1221 C C . SER A 1 159 ? 30.049 -2.679 -26.977 1.00 35.91 159 SER A C 1
ATOM 1223 O O . SER A 1 159 ? 29.713 -2.968 -28.121 1.00 35.91 159 SER A O 1
ATOM 1225 N N . ALA A 1 160 ? 31.319 -2.421 -26.656 1.00 38.75 160 ALA A N 1
ATOM 1226 C CA . ALA A 1 160 ? 32.472 -2.829 -27.465 1.00 38.75 160 ALA A CA 1
ATOM 1227 C C . ALA A 1 160 ? 32.538 -4.381 -27.523 1.00 38.75 160 ALA A C 1
ATOM 1229 O O . ALA A 1 160 ? 31.987 -5.006 -26.612 1.00 38.75 160 ALA A O 1
ATOM 1230 N N . PRO A 1 161 ? 33.212 -5.035 -28.506 1.00 42.44 161 PRO A N 1
ATOM 1231 C CA . PRO A 1 161 ? 34.680 -4.983 -28.589 1.00 42.44 161 PRO A CA 1
ATOM 1232 C C . PRO A 1 161 ? 35.338 -5.081 -29.995 1.00 42.44 161 PRO A C 1
ATOM 1234 O O . PRO A 1 161 ? 34.781 -5.569 -30.968 1.00 42.44 161 PRO A O 1
ATOM 1237 N N . ALA A 1 162 ? 36.593 -4.613 -30.028 1.00 39.88 162 ALA A N 1
ATOM 1238 C CA . ALA A 1 162 ? 37.778 -5.056 -30.785 1.00 39.88 162 ALA A CA 1
ATOM 1239 C C . ALA A 1 162 ? 37.660 -5.718 -32.183 1.00 39.88 162 ALA A C 1
ATOM 1241 O O . ALA A 1 162 ? 37.316 -6.888 -32.289 1.00 39.88 162 ALA A O 1
ATOM 1242 N N . ALA A 1 163 ? 38.229 -5.063 -33.215 1.00 41.81 163 ALA A N 1
ATOM 1243 C CA . ALA A 1 163 ? 38.971 -5.735 -34.301 1.00 41.81 163 ALA A CA 1
ATOM 1244 C C . ALA A 1 163 ? 39.874 -4.773 -35.118 1.00 41.81 163 ALA A C 1
ATOM 1246 O O . ALA A 1 163 ? 39.485 -4.160 -36.104 1.00 41.81 163 ALA A O 1
ATOM 1247 N N . ARG A 1 164 ? 41.133 -4.684 -34.686 1.00 41.28 164 ARG A N 1
ATOM 1248 C CA . ARG A 1 164 ? 42.388 -4.556 -35.456 1.00 41.28 164 ARG A CA 1
ATOM 1249 C C . ARG A 1 164 ? 42.292 -4.628 -37.000 1.00 41.28 164 ARG A C 1
ATOM 1251 O O . ARG A 1 164 ? 42.067 -5.711 -37.533 1.00 41.28 164 ARG A O 1
ATOM 1258 N N . ARG A 1 165 ? 42.741 -3.581 -37.719 1.00 44.44 165 ARG A N 1
ATOM 1259 C CA . ARG A 1 165 ? 43.582 -3.749 -38.932 1.00 44.44 165 ARG A CA 1
ATOM 1260 C C . ARG A 1 165 ? 44.321 -2.477 -39.386 1.00 44.44 165 ARG A C 1
ATOM 1262 O O . ARG A 1 165 ? 43.788 -1.380 -39.394 1.00 44.44 165 ARG A O 1
ATOM 1269 N N . ARG A 1 166 ? 45.592 -2.694 -39.742 1.00 40.75 166 ARG A N 1
ATOM 1270 C CA . ARG A 1 166 ? 46.628 -1.763 -40.230 1.00 40.75 166 ARG A CA 1
ATOM 1271 C C . ARG A 1 166 ? 46.362 -1.258 -41.659 1.00 40.75 166 ARG A C 1
ATOM 1273 O O . ARG A 1 166 ? 46.014 -2.092 -42.482 1.00 40.75 166 ARG A O 1
ATOM 1280 N N . SER A 1 167 ? 46.774 -0.018 -41.969 1.00 45.19 167 SER A N 1
ATOM 1281 C CA . SER A 1 167 ? 47.680 0.370 -43.093 1.00 45.19 167 SER A CA 1
ATOM 1282 C C . SER A 1 167 ? 47.646 1.901 -43.289 1.00 45.19 167 SER A C 1
ATOM 1284 O O . SER A 1 167 ? 46.586 2.443 -43.548 1.00 45.19 167 SER A O 1
ATOM 1286 N N . ARG A 1 168 ? 48.688 2.688 -42.983 1.00 43.41 168 ARG A N 1
ATOM 1287 C CA . ARG A 1 168 ? 49.929 2.974 -43.746 1.00 43.41 168 ARG A CA 1
ATOM 1288 C C . ARG A 1 168 ? 49.705 3.648 -45.123 1.00 43.41 168 ARG A C 1
ATOM 1290 O O . ARG A 1 168 ? 49.338 2.949 -46.057 1.00 43.41 168 ARG A O 1
ATOM 1297 N N . ARG A 1 169 ? 50.108 4.935 -45.219 1.00 44.38 169 ARG A N 1
ATOM 1298 C CA . ARG A 1 169 ? 50.722 5.722 -46.343 1.00 44.38 169 ARG A CA 1
ATOM 1299 C C . ARG A 1 169 ? 50.075 7.120 -46.454 1.00 44.38 169 ARG A C 1
ATOM 1301 O O . ARG A 1 169 ? 48.876 7.205 -46.637 1.00 44.38 169 ARG A O 1
ATOM 1308 N N . LYS A 1 170 ? 50.761 8.210 -46.069 1.00 38.75 170 LYS A N 1
ATOM 1309 C CA . LYS A 1 170 ? 51.791 9.023 -46.779 1.00 38.75 170 LYS A CA 1
ATOM 1310 C C . LYS A 1 170 ? 51.264 9.789 -48.008 1.00 38.75 170 LYS A C 1
ATOM 1312 O O . LYS A 1 170 ? 51.001 9.139 -49.009 1.00 38.75 170 LYS A O 1
ATOM 1317 N N . ALA A 1 171 ? 51.286 11.128 -47.927 1.00 41.00 171 ALA A N 1
ATOM 1318 C CA . ALA A 1 171 ? 51.787 12.125 -48.908 1.00 41.00 171 ALA A CA 1
ATOM 1319 C C . ALA A 1 171 ? 51.173 13.507 -48.558 1.00 41.00 171 ALA A C 1
ATOM 1321 O O . ALA A 1 171 ? 49.964 13.582 -48.401 1.00 41.00 171 ALA A O 1
ATOM 1322 N N . SER A 1 172 ? 51.967 14.516 -48.153 1.00 37.62 172 SER A N 1
ATOM 1323 C CA . SER A 1 172 ? 52.521 15.613 -49.002 1.00 37.62 172 SER A CA 1
ATOM 1324 C C . SER A 1 172 ? 51.454 16.687 -49.316 1.00 37.62 172 SER A C 1
ATOM 1326 O O . SER A 1 172 ? 50.339 16.308 -49.617 1.00 37.62 172 SER A O 1
ATOM 1328 N N . VAL A 1 173 ? 51.627 18.017 -49.328 1.00 46.34 173 VAL A N 1
ATOM 1329 C CA . VAL A 1 173 ? 52.733 19.006 -49.311 1.00 46.34 173 VAL A CA 1
ATOM 1330 C C . VAL A 1 173 ? 52.020 20.389 -49.192 1.00 46.34 173 VAL A C 1
ATOM 1332 O O . VAL A 1 173 ? 50.963 20.557 -49.781 1.00 46.34 173 VAL A O 1
ATOM 1335 N N . LYS A 1 174 ? 52.336 21.261 -48.220 1.00 42.62 174 LYS A N 1
ATOM 1336 C CA . LYS A 1 174 ? 53.108 22.535 -48.283 1.00 42.62 174 LYS A CA 1
ATOM 1337 C C . LYS A 1 174 ? 52.743 23.573 -49.374 1.00 42.62 174 LYS A C 1
ATOM 1339 O O . LYS A 1 174 ? 53.079 23.349 -50.525 1.00 42.62 174 LYS A O 1
ATOM 1344 N N . SER A 1 175 ? 52.308 24.768 -48.932 1.00 44.56 175 SER A N 1
ATOM 1345 C CA . SER A 1 175 ? 52.571 26.134 -49.487 1.00 44.56 175 SER A CA 1
ATOM 1346 C C . SER A 1 175 ? 51.701 27.144 -48.701 1.00 44.56 175 SER A C 1
ATOM 1348 O O . SER A 1 175 ? 50.507 26.902 -48.604 1.00 44.56 175 SER A O 1
ATOM 1350 N N . LYS A 1 176 ? 52.155 28.142 -47.921 1.00 40.69 176 LYS A N 1
ATOM 1351 C CA . LYS A 1 176 ? 53.136 29.258 -48.008 1.00 40.69 176 LYS A CA 1
ATOM 1352 C C . LYS A 1 176 ? 52.640 30.492 -48.800 1.00 40.69 176 LYS A C 1
ATOM 1354 O O . LYS A 1 176 ? 52.340 30.346 -49.975 1.00 40.69 176 LYS A O 1
ATOM 1359 N N . ALA A 1 177 ? 52.777 31.659 -48.136 1.00 43.88 177 ALA A N 1
ATOM 1360 C CA . ALA A 1 177 ? 52.765 33.063 -48.608 1.00 43.88 177 ALA A CA 1
ATOM 1361 C C . ALA A 1 177 ? 51.376 33.689 -48.853 1.00 43.88 177 ALA A C 1
ATOM 1363 O O . ALA A 1 177 ? 50.481 32.991 -49.300 1.00 43.88 177 ALA A O 1
ATOM 1364 N N . SER A 1 178 ? 51.107 34.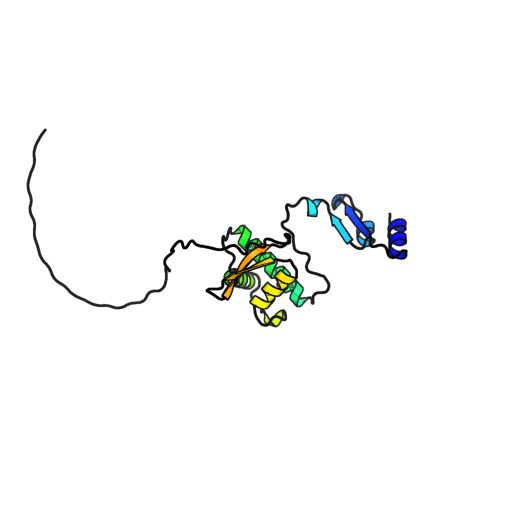980 -48.631 1.00 41.56 178 SER A N 1
ATOM 1365 C CA . SER A 1 178 ? 51.789 36.125 -47.994 1.00 41.56 178 SER A CA 1
ATOM 1366 C C . SER A 1 178 ? 50.748 37.269 -47.883 1.00 41.56 178 SER A C 1
ATOM 1368 O O . SER A 1 178 ? 49.713 37.204 -48.537 1.00 41.56 178 SER A O 1
ATOM 1370 N N . ALA A 1 179 ? 51.053 38.268 -47.047 1.00 51.53 179 ALA A N 1
ATOM 1371 C CA . ALA A 1 179 ? 50.387 39.559 -46.752 1.00 51.53 179 ALA A CA 1
ATOM 1372 C C . ALA A 1 179 ? 50.156 40.481 -48.001 1.00 51.53 179 ALA A C 1
ATOM 1374 O O . ALA A 1 179 ? 50.449 39.992 -49.097 1.00 51.53 179 ALA A O 1
ATOM 1375 N N . PRO A 1 180 ? 49.767 41.790 -47.914 1.00 58.34 180 PRO A N 1
ATOM 1376 C CA . PRO A 1 180 ? 49.600 42.689 -46.742 1.00 58.34 180 PRO A CA 1
ATOM 1377 C C . PRO A 1 180 ? 48.419 43.713 -46.782 1.00 58.34 180 PRO A C 1
ATOM 1379 O O . PRO A 1 180 ? 47.627 43.684 -47.716 1.00 58.34 180 PRO A O 1
ATOM 1382 N N . GLU A 1 181 ? 48.399 44.584 -45.747 1.00 42.78 181 GLU A N 1
ATOM 1383 C CA . GLU A 1 181 ? 47.828 45.959 -45.589 1.00 42.78 181 GLU A CA 1
ATOM 1384 C C . GLU A 1 181 ? 46.312 46.156 -45.818 1.00 42.78 181 GLU A C 1
ATOM 1386 O O . GLU A 1 181 ? 45.723 45.570 -46.715 1.00 42.78 181 GLU A O 1
ATOM 1391 N N . GLU A 1 182 ? 45.569 46.881 -44.975 1.00 42.97 182 GLU A N 1
ATOM 1392 C CA . GLU A 1 182 ? 45.777 48.219 -44.377 1.00 42.97 182 GLU A CA 1
ATOM 1393 C C . GLU A 1 182 ? 45.344 48.282 -42.893 1.00 42.97 182 GLU A C 1
ATOM 1395 O O . GLU A 1 182 ? 44.418 47.525 -42.510 1.00 42.97 182 GLU A O 1
#

Organism: Tectimicrobiota bacterium (NCBI:txid2528274)

pLDDT: mean 71.62, std 20.18, range [28.17, 93.94]

InterPro domains:
  IPR021139 NYN domain [PF01936] (1-38)
  IPR025605 OST-HTH/LOTUS domain [PS51644] (58-137)

Foldseek 3Di:
DLVVLVVCVVVVHQFEAEEAPVPDDPSVCVSHPHYDYPVNVPPPPPPQLPDDPPDDPLLVVVLVLLSVLVVVVVVVVPPWAWLVSSVVSSCVVPVPDDQVSSVHPDSVRSVVVCVVSQQFDWDADPVPRIIITPGGGDDDDDPPPDDDDDDDDDDDDDDDDDDDDDDDDDDDDDDDDDDDDD

Radius of gyration: 29.32 Å; chains: 1; bounding box: 81×66×74 Å